Protein AF-A0A7C6ZPU9-F1 (afdb_monomer_lite)

Radius of gyration: 13.69 Å; chains: 1; bounding box: 44×22×30 Å

Sequence (86 aa):
MNTDRIGPKAIASGIPVYCSFDELADINTLVPNPRNPNRHPDRQIELLAKIIKAQGWRAPITVSNRSGFIVRGHGRLLAAQRLGVE

Structure (mmCIF, N/CA/C/O backbone):
data_AF-A0A7C6ZPU9-F1
#
_entry.id   AF-A0A7C6ZPU9-F1
#
loop_
_atom_site.group_PDB
_atom_site.id
_atom_site.type_symbol
_atom_site.label_atom_id
_atom_site.label_alt_id
_atom_site.label_comp_id
_atom_site.label_asym_id
_atom_site.label_entity_id
_atom_site.label_seq_id
_atom_site.pdbx_PDB_ins_code
_atom_site.Cartn_x
_atom_site.Cartn_y
_atom_site.Cartn_z
_atom_site.occupancy
_atom_site.B_iso_or_equiv
_atom_site.auth_seq_id
_atom_site.auth_comp_id
_atom_site.auth_asym_id
_atom_site.auth_atom_id
_atom_site.pdbx_PDB_model_num
ATOM 1 N N . MET A 1 1 ? -32.538 7.761 5.203 1.00 42.81 1 MET A N 1
ATOM 2 C CA . MET A 1 1 ? -31.111 7.865 4.835 1.00 42.81 1 MET A CA 1
ATOM 3 C C . MET A 1 1 ? -30.357 6.890 5.712 1.00 42.81 1 MET A C 1
ATOM 5 O O . MET A 1 1 ? -30.394 7.046 6.924 1.00 42.81 1 MET A O 1
ATOM 9 N N . ASN A 1 2 ? -29.808 5.829 5.122 1.00 47.97 2 ASN A N 1
ATOM 10 C CA . ASN A 1 2 ? -29.092 4.799 5.867 1.00 47.97 2 ASN A CA 1
ATOM 11 C C . ASN A 1 2 ? -27.778 5.410 6.361 1.00 47.97 2 ASN A C 1
ATOM 13 O O . ASN A 1 2 ? -26.987 5.901 5.556 1.00 47.97 2 ASN A O 1
ATOM 17 N N . THR A 1 3 ? -27.571 5.448 7.672 1.00 53.22 3 THR A N 1
ATOM 18 C CA . THR A 1 3 ? -26.297 5.843 8.271 1.00 53.22 3 THR A CA 1
ATOM 19 C C . THR A 1 3 ? -25.313 4.696 8.070 1.00 53.22 3 THR A C 1
ATOM 21 O O . THR A 1 3 ? -25.078 3.901 8.983 1.00 53.22 3 THR A O 1
ATOM 24 N N . ASP A 1 4 ? -24.781 4.557 6.855 1.00 59.94 4 ASP A N 1
ATOM 25 C CA . ASP A 1 4 ? -23.650 3.667 6.622 1.00 59.94 4 ASP A CA 1
ATOM 26 C C . ASP A 1 4 ? -22.510 4.126 7.535 1.00 59.94 4 ASP A C 1
ATOM 28 O O . ASP A 1 4 ? -22.096 5.287 7.535 1.00 59.94 4 ASP A O 1
ATOM 32 N N . ARG A 1 5 ? -22.091 3.212 8.412 1.00 59.81 5 ARG A N 1
ATOM 33 C CA . ARG A 1 5 ? -21.200 3.469 9.544 1.00 59.81 5 ARG A CA 1
ATOM 34 C C . ARG A 1 5 ? -19.935 4.185 9.067 1.00 59.81 5 ARG A C 1
ATOM 36 O O . ARG A 1 5 ? -19.202 3.659 8.232 1.00 59.81 5 ARG A O 1
ATOM 43 N N . ILE A 1 6 ? -19.653 5.353 9.645 1.00 74.88 6 ILE A N 1
ATOM 44 C CA . ILE A 1 6 ? -18.402 6.106 9.459 1.00 74.88 6 ILE A CA 1
ATOM 45 C C . ILE A 1 6 ? -17.291 5.366 10.224 1.00 74.88 6 ILE A C 1
ATOM 47 O O . ILE A 1 6 ? -16.856 5.782 11.292 1.00 74.88 6 ILE A O 1
ATOM 51 N N . GLY A 1 7 ? -16.893 4.198 9.727 1.00 86.62 7 GLY A N 1
ATOM 52 C CA . GLY A 1 7 ? -15.914 3.325 10.362 1.00 86.62 7 GLY A CA 1
ATOM 53 C C . GLY A 1 7 ? -15.121 2.521 9.333 1.00 86.62 7 GLY A C 1
ATOM 54 O O . GLY A 1 7 ? -15.459 2.525 8.145 1.00 86.62 7 GLY A O 1
ATOM 55 N N . PRO A 1 8 ? -14.036 1.856 9.758 1.00 96.00 8 PRO A N 1
ATOM 56 C CA . PRO A 1 8 ? -13.280 0.983 8.875 1.00 96.00 8 PRO A CA 1
ATOM 57 C C . PRO A 1 8 ? -14.168 -0.156 8.361 1.00 96.00 8 PRO A C 1
ATOM 59 O O . PRO A 1 8 ? -14.944 -0.747 9.108 1.00 96.00 8 PRO A O 1
ATOM 62 N N . LYS A 1 9 ? -14.035 -0.462 7.071 1.00 96.31 9 LYS A N 1
ATOM 63 C CA . LYS A 1 9 ? -14.705 -1.581 6.398 1.00 96.31 9 LYS A CA 1
ATOM 64 C C . LYS A 1 9 ? -14.126 -2.932 6.826 1.00 96.31 9 LYS A C 1
ATOM 66 O O . LYS A 1 9 ? -14.842 -3.922 6.795 1.00 96.31 9 LYS A O 1
ATOM 71 N N . ALA A 1 10 ? -12.853 -2.962 7.224 1.00 97.00 10 ALA A N 1
ATOM 72 C CA . ALA A 1 10 ? -12.181 -4.122 7.808 1.00 97.00 10 ALA A CA 1
ATOM 73 C C . ALA A 1 10 ? -10.926 -3.702 8.592 1.00 97.00 10 ALA A C 1
ATOM 75 O O . ALA A 1 10 ? -10.536 -2.533 8.560 1.00 97.00 10 ALA A O 1
ATOM 76 N N . ILE A 1 11 ? -10.277 -4.657 9.261 1.00 97.50 11 ILE A N 1
ATOM 77 C CA . ILE A 1 11 ? -8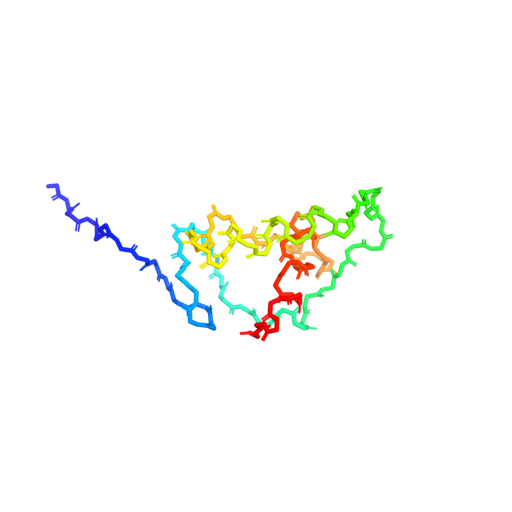.964 -4.496 9.897 1.00 97.50 11 ILE A CA 1
ATOM 78 C C . ILE A 1 11 ? -8.006 -5.516 9.266 1.00 97.50 11 ILE A C 1
ATOM 80 O O . ILE A 1 11 ? -8.274 -6.711 9.328 1.00 97.50 11 ILE A O 1
ATOM 84 N N . ALA A 1 12 ? -6.906 -5.051 8.674 1.00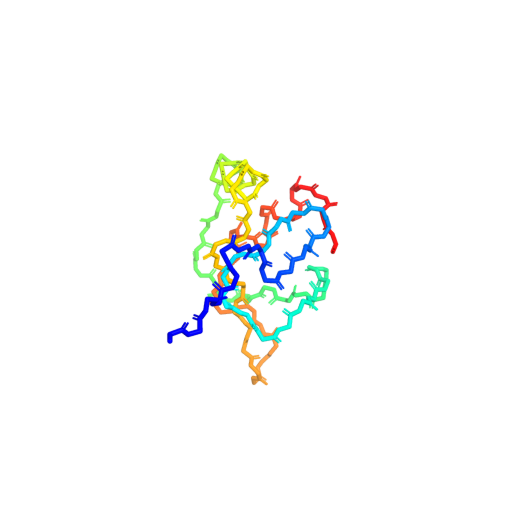 96.88 12 ALA A N 1
ATOM 85 C CA . ALA A 1 12 ? -5.853 -5.882 8.090 1.00 96.88 12 ALA A CA 1
ATOM 86 C C . ALA A 1 12 ? -4.594 -5.765 8.955 1.00 96.88 12 ALA A C 1
ATOM 88 O O . ALA A 1 12 ? -4.011 -4.683 9.043 1.00 96.88 12 ALA A O 1
ATOM 89 N N . SER A 1 13 ? -4.246 -6.844 9.662 1.00 96.69 13 SER A N 1
ATOM 90 C CA . SER A 1 13 ? -3.068 -6.915 10.548 1.00 96.69 13 SER A CA 1
ATOM 91 C C . SER A 1 13 ? -3.003 -5.735 11.546 1.00 96.69 13 SER A C 1
ATOM 93 O O . SER A 1 13 ? -1.976 -5.096 11.761 1.00 96.69 13 SER A O 1
ATOM 95 N N . GLY A 1 14 ? -4.160 -5.391 12.128 1.00 96.88 14 GLY A N 1
ATOM 96 C CA . GLY A 1 14 ? -4.318 -4.273 13.069 1.00 96.88 14 GLY A CA 1
ATOM 97 C C . GLY A 1 14 ? -4.446 -2.883 12.428 1.00 96.88 14 GLY A C 1
ATOM 98 O O . GLY A 1 14 ? -4.688 -1.909 13.138 1.00 96.88 14 GLY A O 1
ATOM 99 N N . ILE A 1 15 ? -4.335 -2.769 11.102 1.00 98.06 15 ILE A N 1
ATOM 100 C CA . ILE A 1 15 ? -4.452 -1.510 10.360 1.00 98.06 15 ILE A CA 1
ATOM 101 C C . ILE A 1 15 ? -5.867 -1.385 9.768 1.00 98.06 15 ILE A C 1
ATOM 103 O O . ILE A 1 15 ? -6.322 -2.284 9.057 1.00 98.06 15 ILE A O 1
ATOM 107 N N . PRO A 1 16 ? -6.586 -0.274 10.002 1.00 97.94 16 PRO A N 1
ATOM 108 C CA . PRO A 1 16 ? -7.936 -0.105 9.480 1.00 97.94 16 PRO A CA 1
ATOM 109 C C . PRO A 1 16 ? -7.963 0.016 7.952 1.00 97.94 16 PRO A C 1
ATOM 111 O O . PRO A 1 16 ? -7.121 0.679 7.348 1.00 97.94 16 PRO A O 1
ATOM 114 N N . VAL A 1 17 ? -8.975 -0.576 7.321 1.00 98.06 17 VAL A N 1
ATOM 115 C CA . VAL A 1 17 ? -9.227 -0.501 5.878 1.00 98.06 17 VAL A CA 1
ATOM 116 C C . VAL A 1 17 ? -10.449 0.366 5.629 1.00 98.06 17 VAL A C 1
ATOM 118 O O . VAL A 1 17 ? -11.550 0.030 6.053 1.00 98.06 17 VAL A O 1
ATOM 121 N N . TYR A 1 18 ? -10.273 1.485 4.930 1.00 97.44 18 TYR A N 1
ATOM 122 C CA . TYR A 1 18 ? -11.356 2.437 4.651 1.00 97.44 18 TYR A CA 1
ATOM 123 C C . TYR A 1 18 ? -11.791 2.452 3.183 1.00 97.44 18 TYR A C 1
ATOM 125 O O . TYR A 1 18 ? -12.880 2.932 2.870 1.00 97.44 18 TYR A O 1
ATOM 133 N N . CYS A 1 19 ? -10.959 1.954 2.268 1.00 96.75 19 CYS A N 1
ATOM 134 C CA . CYS A 1 19 ? -11.308 1.871 0.852 1.00 96.75 19 CYS A CA 1
ATOM 135 C C . CYS A 1 19 ? -12.241 0.698 0.546 1.00 96.75 19 CYS A C 1
ATOM 137 O O . CYS A 1 19 ? -12.300 -0.271 1.292 1.00 96.75 19 CYS A O 1
ATOM 139 N N . SER A 1 20 ? -12.950 0.775 -0.581 1.00 97.00 20 SER A N 1
ATOM 140 C CA . SER A 1 20 ? -13.582 -0.404 -1.180 1.00 97.00 20 SER A CA 1
ATOM 141 C C . SER A 1 20 ? -12.504 -1.369 -1.688 1.00 97.00 20 SER A C 1
ATOM 143 O O . SER A 1 20 ? -11.460 -0.929 -2.180 1.00 97.00 20 SER A O 1
ATOM 145 N N . PHE A 1 21 ? -12.749 -2.662 -1.509 1.00 97.12 21 PHE A N 1
ATOM 146 C CA . PHE A 1 21 ? -11.901 -3.775 -1.922 1.00 97.12 21 PHE A CA 1
ATOM 147 C C . PHE A 1 21 ? -12.789 -5.007 -2.150 1.00 97.12 21 PHE A C 1
ATOM 149 O O . PHE A 1 21 ? -13.912 -5.036 -1.641 1.00 97.12 21 PHE A O 1
ATOM 156 N N . ASP A 1 22 ? -12.278 -5.989 -2.892 1.00 97.38 22 ASP A N 1
ATOM 157 C CA . ASP A 1 22 ? -12.992 -7.239 -3.180 1.00 97.38 22 ASP A CA 1
ATOM 158 C C . ASP A 1 22 ? -12.723 -8.302 -2.101 1.00 97.38 22 ASP A C 1
ATOM 160 O O . ASP A 1 22 ? -13.656 -8.900 -1.573 1.00 97.38 22 ASP A O 1
ATOM 164 N N . GLU A 1 23 ? -11.457 -8.480 -1.705 1.00 96.56 23 GLU A N 1
ATOM 165 C CA . GLU A 1 23 ? -11.040 -9.409 -0.647 1.00 96.56 23 GLU A CA 1
ATOM 166 C C . GLU A 1 23 ? -9.849 -8.881 0.176 1.00 96.56 23 GLU A C 1
ATOM 168 O O . GLU A 1 23 ? -9.110 -7.994 -0.264 1.00 96.56 23 GLU A O 1
ATOM 173 N N . LEU A 1 24 ? -9.674 -9.425 1.385 1.00 97.12 24 LEU A N 1
ATOM 174 C CA . LEU A 1 24 ? -8.415 -9.334 2.129 1.00 97.12 24 LEU A CA 1
ATOM 175 C C . LEU A 1 24 ? -7.568 -10.559 1.784 1.00 97.12 24 LEU A C 1
ATOM 177 O O . LEU A 1 24 ? -8.069 -11.678 1.849 1.00 97.12 24 LEU A O 1
ATOM 181 N N . ALA A 1 25 ? -6.299 -10.344 1.450 1.00 95.94 25 ALA A N 1
ATOM 182 C CA . ALA A 1 25 ? -5.380 -11.396 1.034 1.00 95.94 25 ALA A CA 1
ATOM 183 C C . ALA A 1 25 ? -4.000 -11.193 1.664 1.00 95.94 25 ALA A C 1
ATOM 185 O O . ALA A 1 25 ? -3.584 -10.049 1.868 1.00 95.94 25 ALA A O 1
ATOM 186 N N . ASP A 1 26 ? -3.300 -12.305 1.905 1.00 97.00 26 ASP A N 1
ATOM 187 C CA . ASP A 1 26 ? -1.919 -12.305 2.388 1.00 97.00 26 ASP A CA 1
ATOM 188 C C . ASP A 1 26 ? -1.003 -11.661 1.344 1.00 97.00 26 ASP A C 1
ATOM 190 O O . ASP A 1 26 ? -0.969 -12.062 0.173 1.00 97.00 26 ASP A O 1
ATOM 194 N N . ILE A 1 27 ? -0.238 -10.656 1.767 1.00 96.88 27 ILE A N 1
ATOM 195 C CA . ILE A 1 27 ? 0.667 -9.911 0.890 1.00 96.88 27 ILE A CA 1
ATOM 196 C C . ILE A 1 27 ? 1.733 -10.790 0.221 1.00 96.88 27 ILE A C 1
ATOM 198 O O . ILE A 1 27 ? 2.215 -10.438 -0.858 1.00 96.88 27 ILE A O 1
ATOM 202 N N . ASN A 1 28 ? 2.084 -11.928 0.821 1.00 96.12 28 ASN A N 1
ATOM 203 C CA . ASN A 1 28 ? 3.073 -12.873 0.306 1.00 96.12 28 ASN A CA 1
ATOM 204 C C . ASN A 1 28 ? 2.540 -13.698 -0.870 1.00 96.12 28 ASN A C 1
ATOM 206 O O . ASN A 1 28 ? 3.320 -14.267 -1.632 1.00 96.12 28 ASN A O 1
ATOM 210 N N . THR A 1 29 ? 1.220 -13.731 -1.059 1.00 96.62 29 THR A N 1
ATOM 211 C CA . THR A 1 29 ? 0.584 -14.396 -2.207 1.00 96.62 29 THR A CA 1
ATOM 212 C C . THR A 1 29 ? 0.582 -13.522 -3.463 1.00 96.62 29 THR A C 1
ATOM 214 O O . THR A 1 29 ? 0.346 -14.011 -4.570 1.00 96.62 29 THR A O 1
ATOM 217 N N . LEU A 1 30 ? 0.857 -12.220 -3.323 1.00 97.50 30 LEU A N 1
ATOM 218 C CA . LEU A 1 30 ? 0.768 -11.266 -4.419 1.00 97.50 30 LEU A CA 1
ATOM 219 C C . LEU A 1 30 ? 2.019 -11.301 -5.297 1.00 97.50 30 LEU A C 1
ATOM 221 O O . LEU A 1 30 ? 3.138 -11.097 -4.832 1.00 97.50 30 LEU A O 1
ATOM 225 N N . VAL A 1 31 ? 1.818 -11.462 -6.607 1.00 97.75 31 VAL A N 1
ATOM 226 C CA . VAL A 1 31 ? 2.916 -11.540 -7.577 1.00 97.75 31 VAL A CA 1
ATOM 227 C C . VAL A 1 31 ? 3.101 -10.196 -8.295 1.00 97.75 31 VAL A C 1
ATOM 229 O O . VAL A 1 31 ? 2.220 -9.763 -9.051 1.00 97.75 31 VAL A O 1
ATOM 232 N N . PRO A 1 32 ? 4.237 -9.495 -8.115 1.00 97.44 32 PRO A N 1
ATOM 233 C CA . PRO A 1 32 ? 4.524 -8.272 -8.854 1.00 97.44 32 PRO A CA 1
ATOM 234 C C . PRO A 1 32 ? 4.589 -8.530 -10.360 1.00 97.44 32 PRO A C 1
ATOM 236 O O . PRO A 1 32 ? 5.252 -9.458 -10.813 1.00 97.44 32 PRO A O 1
ATOM 239 N N . ASN A 1 33 ? 3.956 -7.671 -11.162 1.00 97.94 33 ASN A N 1
ATOM 240 C CA . ASN A 1 33 ? 4.128 -7.739 -12.613 1.00 97.94 33 ASN A CA 1
ATOM 241 C C . ASN A 1 33 ? 5.609 -7.519 -13.004 1.00 97.94 33 ASN A C 1
ATOM 243 O O . ASN A 1 33 ? 6.132 -6.428 -12.745 1.00 97.94 33 ASN A O 1
ATOM 247 N N . PRO A 1 34 ? 6.265 -8.485 -13.681 1.00 96.56 34 PRO A N 1
ATOM 248 C CA . PRO A 1 34 ? 7.680 -8.389 -14.054 1.00 96.56 34 PRO A CA 1
ATOM 249 C C . PRO A 1 34 ? 7.971 -7.262 -15.054 1.00 96.56 34 PRO A C 1
ATOM 251 O O . PRO A 1 34 ? 9.112 -6.835 -15.197 1.00 96.56 34 PRO A O 1
ATOM 254 N N . ARG A 1 35 ? 6.943 -6.752 -15.744 1.00 95.50 35 ARG A N 1
ATOM 255 C CA . ARG A 1 35 ? 7.050 -5.643 -16.702 1.00 95.50 35 ARG A CA 1
ATOM 256 C C . ARG A 1 35 ? 6.701 -4.284 -16.099 1.00 95.50 35 ARG A C 1
ATOM 258 O O . ARG A 1 35 ? 6.483 -3.341 -16.851 1.00 95.50 35 ARG A O 1
ATOM 265 N N . ASN A 1 36 ? 6.605 -4.158 -14.774 1.00 94.81 36 ASN A N 1
ATOM 266 C CA . ASN A 1 36 ? 6.355 -2.863 -14.144 1.00 94.81 36 ASN A CA 1
ATOM 267 C C . ASN A 1 36 ? 7.544 -1.906 -14.398 1.00 94.81 36 ASN A C 1
ATOM 269 O O . ASN A 1 36 ? 8.642 -2.1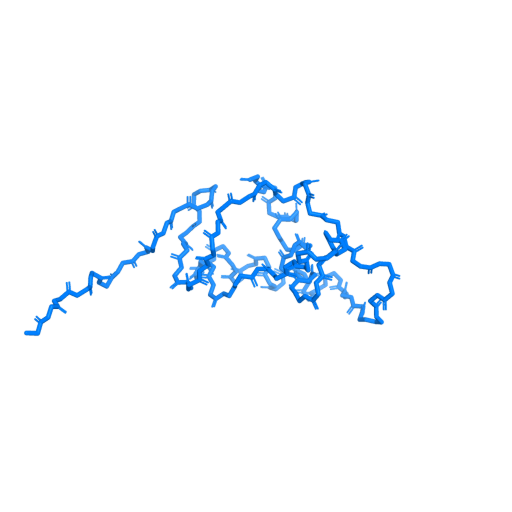59 -13.890 1.00 94.81 36 ASN A O 1
ATOM 273 N N . PRO A 1 37 ? 7.358 -0.798 -15.146 1.00 93.88 37 PRO A N 1
ATOM 274 C CA . PRO A 1 37 ? 8.442 0.147 -15.402 1.00 93.88 37 PRO A CA 1
ATOM 275 C C . PRO A 1 37 ? 8.734 1.031 -14.182 1.00 93.88 37 PRO A C 1
ATOM 277 O O . PRO A 1 37 ? 9.811 1.616 -14.091 1.00 93.88 37 PRO A O 1
ATOM 280 N N . ASN A 1 38 ? 7.793 1.130 -13.235 1.00 94.00 38 ASN A N 1
ATOM 281 C CA . ASN A 1 38 ? 7.942 1.991 -12.072 1.00 94.00 38 ASN A CA 1
ATOM 282 C C . ASN A 1 38 ? 9.043 1.474 -11.141 1.00 94.00 38 ASN A C 1
ATOM 284 O O . ASN A 1 38 ? 9.209 0.271 -10.925 1.00 94.00 38 ASN A O 1
ATOM 288 N N . ARG A 1 39 ? 9.781 2.414 -10.556 1.00 93.25 39 ARG A N 1
ATOM 289 C CA . ARG A 1 39 ? 10.762 2.171 -9.498 1.00 93.25 39 ARG A CA 1
ATOM 290 C C . ARG A 1 39 ? 10.265 2.840 -8.225 1.00 93.25 39 ARG A C 1
ATOM 292 O O . ARG A 1 39 ? 9.634 3.893 -8.287 1.00 93.25 39 ARG A O 1
ATOM 299 N N . HIS A 1 40 ? 10.557 2.229 -7.085 1.00 94.19 40 HIS A N 1
ATOM 300 C CA . HIS A 1 40 ? 10.144 2.735 -5.784 1.00 94.19 40 HIS A CA 1
ATOM 301 C C . HIS A 1 40 ? 11.370 2.884 -4.881 1.00 94.19 40 HIS A C 1
ATOM 303 O O . H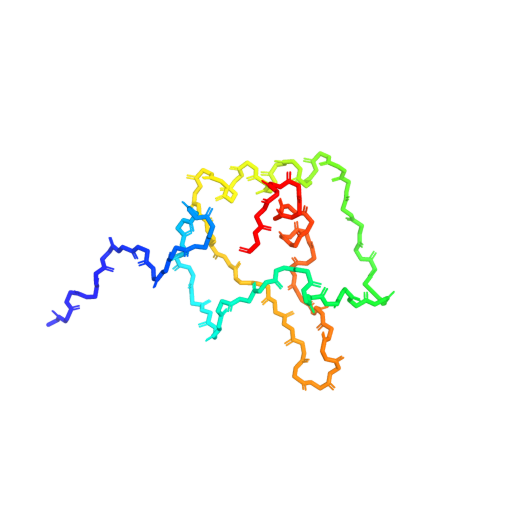IS A 1 40 ? 11.819 1.888 -4.320 1.00 94.19 40 HIS A O 1
ATOM 309 N N . PRO A 1 41 ? 11.940 4.097 -4.761 1.00 97.31 41 PRO A N 1
ATOM 310 C CA . PRO A 1 41 ? 13.048 4.352 -3.846 1.00 97.31 41 PRO A CA 1
ATOM 311 C C . PRO A 1 41 ? 12.647 4.082 -2.392 1.00 97.31 41 PRO A C 1
ATOM 313 O O . PRO A 1 41 ? 11.499 4.328 -2.016 1.00 97.31 41 PRO A O 1
ATOM 316 N N . ASP A 1 42 ? 13.596 3.680 -1.547 1.00 98.00 42 ASP A N 1
ATOM 317 C CA . ASP A 1 42 ? 13.327 3.338 -0.142 1.00 98.00 42 ASP A CA 1
ATOM 318 C C . ASP A 1 42 ? 12.597 4.439 0.627 1.00 98.00 42 ASP A C 1
ATOM 320 O O . ASP A 1 42 ? 11.608 4.174 1.309 1.00 98.00 42 ASP A O 1
ATOM 324 N N . ARG A 1 43 ? 12.996 5.701 0.432 1.00 98.06 43 ARG A N 1
ATOM 325 C CA . ARG A 1 43 ? 12.331 6.858 1.050 1.00 98.06 43 ARG A CA 1
ATOM 326 C C . ARG A 1 43 ? 10.839 6.933 0.703 1.00 98.06 43 ARG A C 1
ATOM 328 O O . ARG A 1 43 ? 10.028 7.320 1.543 1.00 98.06 43 ARG A O 1
ATOM 335 N N . GLN A 1 44 ? 10.467 6.586 -0.532 1.00 97.94 44 GLN A N 1
ATOM 336 C CA . GLN A 1 44 ? 9.063 6.554 -0.948 1.00 97.94 44 GLN A CA 1
ATOM 337 C C . GLN A 1 44 ? 8.318 5.435 -0.215 1.00 97.94 44 GLN A C 1
ATOM 339 O O . GLN A 1 44 ? 7.206 5.657 0.262 1.00 97.94 44 GLN A O 1
ATOM 344 N N . ILE A 1 45 ? 8.929 4.256 -0.103 1.00 98.50 45 ILE A N 1
ATOM 345 C CA . ILE A 1 45 ? 8.340 3.107 0.591 1.00 98.50 45 ILE A CA 1
ATOM 346 C C . ILE A 1 45 ? 8.142 3.395 2.077 1.00 98.50 45 ILE A C 1
ATOM 348 O O . ILE A 1 45 ? 7.067 3.133 2.609 1.00 98.50 45 ILE A O 1
ATOM 352 N N . GLU A 1 46 ? 9.117 4.016 2.732 1.00 98.44 46 GLU A N 1
ATOM 353 C CA . GLU A 1 46 ? 9.003 4.426 4.134 1.00 98.44 46 GLU A CA 1
ATOM 354 C C . GLU A 1 46 ? 7.879 5.434 4.359 1.00 98.44 46 GLU A C 1
ATOM 356 O O . GLU A 1 46 ? 7.125 5.321 5.327 1.00 98.44 46 GLU A O 1
ATOM 361 N N . LEU A 1 47 ? 7.740 6.417 3.465 1.00 98.44 47 LEU A N 1
ATOM 362 C CA . LEU A 1 47 ? 6.653 7.386 3.545 1.00 98.44 47 LEU A CA 1
ATOM 363 C C . LEU A 1 47 ? 5.291 6.702 3.378 1.00 98.44 47 LEU A C 1
ATOM 365 O O . LEU A 1 47 ? 4.377 6.961 4.160 1.00 98.44 47 LEU A O 1
ATOM 369 N N . LEU A 1 48 ? 5.162 5.799 2.403 1.00 98.44 48 LEU A N 1
ATOM 370 C CA . LEU A 1 48 ? 3.937 5.029 2.189 1.00 98.44 48 LEU A CA 1
ATOM 371 C C . LEU A 1 48 ? 3.604 4.140 3.394 1.00 98.44 48 LEU A C 1
ATOM 373 O O . LEU A 1 48 ? 2.453 4.120 3.822 1.00 98.44 48 LEU A O 1
ATOM 377 N N . ALA A 1 49 ? 4.597 3.469 3.981 1.00 98.62 49 ALA A N 1
ATOM 378 C CA . ALA A 1 49 ? 4.429 2.646 5.177 1.00 98.62 49 ALA A CA 1
ATOM 379 C C . ALA A 1 49 ? 3.927 3.478 6.366 1.00 98.62 49 ALA A C 1
ATOM 381 O O . ALA A 1 49 ? 2.962 3.096 7.030 1.00 98.62 49 ALA A O 1
ATOM 382 N N . LYS A 1 50 ? 4.515 4.661 6.597 1.00 98.56 50 LYS A N 1
ATOM 383 C CA . LYS A 1 50 ? 4.058 5.599 7.638 1.00 98.56 50 LYS A CA 1
ATOM 384 C C . LYS A 1 50 ? 2.613 6.042 7.412 1.00 98.56 50 LYS A C 1
ATOM 386 O O . LYS A 1 50 ? 1.830 6.040 8.358 1.00 98.56 50 LYS A O 1
ATOM 391 N N . ILE A 1 51 ? 2.251 6.386 6.174 1.00 98.44 51 ILE A N 1
ATOM 392 C CA . ILE A 1 51 ? 0.886 6.802 5.823 1.00 98.44 51 ILE A CA 1
ATOM 393 C C . ILE A 1 51 ? -0.106 5.661 6.059 1.00 98.44 51 ILE A C 1
ATOM 395 O O . ILE A 1 51 ? -1.116 5.881 6.721 1.00 98.44 51 ILE A O 1
ATOM 399 N N . ILE A 1 52 ? 0.185 4.448 5.577 1.00 98.44 52 ILE A N 1
ATOM 400 C CA . ILE A 1 52 ? -0.692 3.280 5.760 1.00 98.44 52 ILE A CA 1
ATOM 401 C C . ILE A 1 52 ? -0.876 2.981 7.251 1.00 98.44 52 ILE A C 1
ATOM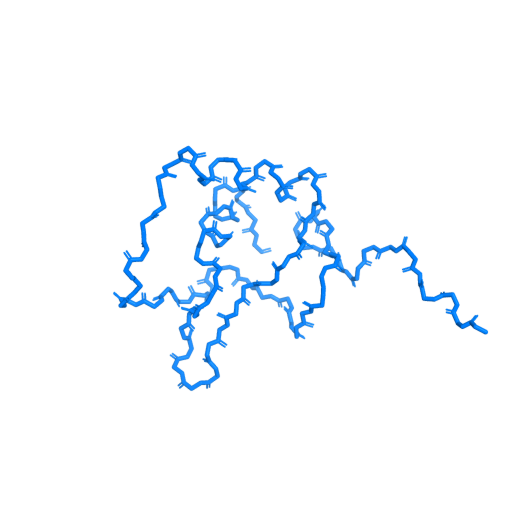 403 O O . ILE A 1 52 ? -2.006 2.810 7.701 1.00 98.44 52 ILE A O 1
ATOM 407 N N . LYS A 1 53 ? 0.205 2.990 8.038 1.00 98.19 53 LYS A N 1
ATOM 408 C CA . LYS A 1 53 ? 0.136 2.750 9.485 1.00 98.19 53 LYS A CA 1
ATOM 409 C C . LYS A 1 53 ? -0.688 3.813 10.221 1.00 98.19 53 LYS A C 1
ATOM 411 O O . LYS A 1 53 ? -1.442 3.472 11.123 1.00 98.19 53 LYS A O 1
ATOM 416 N N . ALA A 1 54 ? -0.546 5.088 9.855 1.00 98.00 54 ALA A N 1
ATOM 417 C CA . ALA A 1 54 ? -1.203 6.195 10.553 1.00 98.00 54 ALA A CA 1
ATOM 418 C C . ALA A 1 54 ? -2.659 6.428 10.116 1.00 98.00 54 ALA A C 1
ATOM 420 O O . ALA A 1 54 ? -3.491 6.817 10.929 1.00 98.00 54 ALA A O 1
ATOM 421 N N . GLN A 1 55 ? -2.967 6.232 8.832 1.00 97.81 55 GLN A N 1
ATOM 422 C CA . GLN A 1 55 ? -4.258 6.603 8.234 1.00 97.81 55 GLN A CA 1
ATOM 423 C C . GLN A 1 55 ? -5.087 5.401 7.773 1.00 97.81 55 GLN A C 1
ATOM 425 O O . GLN A 1 55 ? -6.230 5.563 7.335 1.00 97.81 55 GLN A O 1
ATOM 430 N N . GLY A 1 56 ? -4.525 4.199 7.857 1.00 98.06 56 GLY A N 1
ATOM 431 C CA . GLY A 1 56 ? -5.131 2.994 7.322 1.00 98.06 56 GLY A CA 1
ATOM 432 C C . GLY A 1 56 ? -4.996 2.857 5.806 1.00 98.06 56 GLY A C 1
ATOM 433 O O . GLY A 1 56 ? -4.433 3.698 5.098 1.00 98.06 56 GLY A O 1
ATOM 434 N N . TRP A 1 57 ? -5.574 1.783 5.279 1.00 98.19 57 TRP A N 1
ATOM 435 C CA . TRP A 1 57 ? -5.645 1.530 3.847 1.00 98.19 57 TRP A CA 1
ATOM 436 C C . TRP A 1 57 ? -6.696 2.430 3.193 1.00 98.19 57 TRP A C 1
ATOM 438 O O . TRP A 1 57 ? -7.899 2.321 3.448 1.00 98.19 57 TRP A O 1
ATOM 448 N N . ARG A 1 58 ? -6.229 3.332 2.321 1.00 97.50 58 ARG A N 1
ATOM 449 C CA . ARG A 1 58 ? -7.067 4.276 1.555 1.00 97.50 58 ARG A CA 1
ATOM 450 C C . ARG A 1 58 ? -7.216 3.903 0.078 1.00 97.50 58 ARG A C 1
ATOM 452 O O . ARG A 1 58 ? -7.980 4.546 -0.635 1.00 97.50 58 ARG A O 1
ATOM 459 N N . ALA A 1 59 ? -6.514 2.870 -0.384 1.00 97.94 59 ALA A N 1
ATOM 460 C CA . ALA A 1 59 ? -6.683 2.293 -1.715 1.00 97.94 59 ALA A CA 1
ATOM 461 C C . ALA A 1 59 ? -6.187 0.833 -1.748 1.00 97.94 59 ALA A C 1
ATOM 463 O O . ALA A 1 59 ? -5.118 0.567 -1.188 1.00 97.94 59 ALA A O 1
ATOM 464 N N . PRO A 1 60 ? -6.885 -0.075 -2.456 1.00 98.06 60 PRO A N 1
ATOM 465 C CA . PRO A 1 60 ? -6.485 -1.477 -2.560 1.00 98.06 60 PRO A CA 1
ATOM 466 C C . PRO A 1 60 ? -5.315 -1.669 -3.535 1.00 98.06 60 PRO A C 1
ATOM 468 O O . PRO A 1 60 ? -5.051 -0.816 -4.397 1.00 98.06 60 PRO A O 1
ATOM 471 N N . ILE A 1 61 ? -4.622 -2.802 -3.413 1.00 98.38 61 ILE A N 1
ATOM 472 C CA . ILE A 1 61 ? -3.749 -3.345 -4.464 1.00 98.38 61 ILE A CA 1
ATOM 473 C C . ILE A 1 61 ? -4.650 -4.033 -5.493 1.00 98.38 61 ILE A C 1
ATOM 475 O O . ILE A 1 61 ? -5.579 -4.739 -5.125 1.00 98.38 61 ILE A O 1
ATOM 479 N N . THR A 1 62 ? -4.410 -3.791 -6.779 1.00 98.38 62 THR A N 1
ATOM 480 C CA . THR A 1 62 ? -5.222 -4.363 -7.859 1.00 98.38 62 THR A CA 1
ATOM 481 C C . THR A 1 62 ? -4.429 -5.454 -8.557 1.00 98.38 62 THR A C 1
ATOM 483 O O . THR A 1 62 ? -3.322 -5.199 -9.045 1.00 98.38 62 THR A O 1
ATOM 486 N N . VAL A 1 63 ? -5.023 -6.639 -8.640 1.00 98.44 63 VAL A N 1
ATOM 487 C CA . VAL A 1 63 ? -4.470 -7.821 -9.301 1.00 98.44 63 VAL A CA 1
ATOM 488 C C . VAL A 1 63 ? -5.277 -8.109 -10.565 1.00 98.44 63 VAL A C 1
ATOM 490 O O . VAL A 1 63 ? -6.485 -7.899 -10.612 1.00 98.44 63 VAL A O 1
ATOM 493 N N . SER A 1 64 ? -4.606 -8.542 -11.631 1.00 98.00 64 SER A N 1
ATOM 494 C CA . SER A 1 64 ? -5.290 -9.009 -12.834 1.00 98.00 64 SER A CA 1
ATOM 495 C C . SER A 1 64 ? -5.868 -10.405 -12.613 1.00 98.00 64 SER A C 1
ATOM 497 O O . SER A 1 64 ? -5.105 -11.348 -12.425 1.00 98.00 64 SER A O 1
ATOM 499 N N . ASN A 1 65 ? -7.179 -10.570 -12.791 1.00 97.06 65 ASN A N 1
ATOM 500 C CA . ASN A 1 65 ? -7.824 -11.893 -12.783 1.00 97.06 65 ASN A CA 1
ATOM 501 C C . ASN A 1 65 ? -7.351 -12.816 -13.921 1.00 97.06 65 ASN A C 1
ATOM 503 O O . ASN A 1 65 ? -7.606 -14.013 -13.889 1.00 97.06 65 ASN A O 1
ATOM 507 N N . ARG A 1 66 ? -6.674 -12.277 -14.947 1.00 97.88 66 ARG A N 1
ATOM 508 C CA . ARG A 1 66 ? -6.141 -13.072 -16.062 1.00 97.88 66 ARG A CA 1
ATOM 509 C C . ARG A 1 66 ? -4.741 -13.607 -15.781 1.00 97.88 66 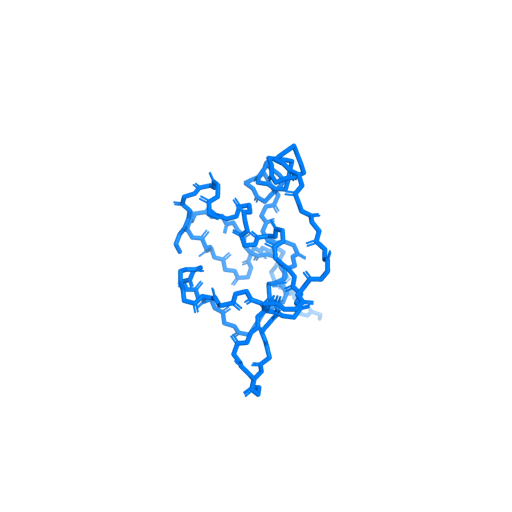ARG A C 1
ATOM 511 O O . ARG A 1 66 ? -4.466 -14.755 -16.100 1.00 97.88 66 ARG A O 1
ATOM 518 N N . SER A 1 67 ? -3.838 -12.762 -15.280 1.00 98.00 67 SER A N 1
ATOM 519 C CA . SER A 1 67 ? -2.425 -13.133 -15.103 1.00 98.00 67 SER A CA 1
ATOM 520 C C . SER A 1 67 ? -2.021 -13.393 -13.654 1.00 98.00 67 SER A C 1
ATOM 522 O O . SER A 1 67 ? -0.905 -13.841 -13.429 1.00 98.00 67 SER A O 1
ATOM 524 N N . GLY A 1 68 ? -2.857 -13.032 -12.677 1.00 97.88 68 GLY A N 1
ATOM 525 C CA . GLY A 1 68 ? -2.508 -13.064 -11.253 1.00 97.88 68 GLY A CA 1
ATOM 526 C C . GLY A 1 68 ? -1.479 -12.007 -10.835 1.00 97.88 68 GLY A C 1
ATOM 527 O O . GLY A 1 68 ? -1.011 -12.010 -9.703 1.00 97.88 68 GLY A O 1
ATOM 528 N N . PHE A 1 69 ? -1.106 -11.085 -11.730 1.00 98.62 69 PHE A N 1
ATOM 529 C CA . PHE A 1 69 ? -0.085 -10.080 -11.436 1.00 98.62 69 PHE A CA 1
ATOM 530 C C . PHE A 1 69 ? -0.689 -8.784 -10.922 1.00 98.62 69 PHE A C 1
ATOM 532 O O . PHE A 1 69 ? -1.744 -8.341 -11.383 1.00 98.62 69 PHE A O 1
ATOM 539 N N . ILE A 1 70 ? 0.048 -8.112 -10.042 1.00 98.44 70 ILE A N 1
ATOM 540 C CA . ILE A 1 70 ? -0.278 -6.758 -9.601 1.00 98.44 70 ILE A CA 1
ATOM 541 C C . ILE A 1 70 ? -0.203 -5.807 -10.795 1.00 98.44 70 ILE A C 1
ATOM 543 O O . ILE A 1 70 ? 0.851 -5.642 -11.413 1.00 98.44 70 ILE A O 1
ATOM 547 N N . VAL A 1 71 ? -1.310 -5.128 -11.081 1.00 98.06 71 VAL A N 1
ATOM 548 C CA . VAL A 1 71 ? -1.394 -4.085 -12.115 1.00 98.06 71 VAL A CA 1
ATOM 549 C C . VAL A 1 71 ? -1.350 -2.678 -11.522 1.00 98.06 71 VAL A C 1
ATOM 551 O O . VAL A 1 71 ? -0.943 -1.739 -12.201 1.00 98.06 71 VAL A O 1
ATOM 554 N N . ARG A 1 72 ? -1.715 -2.520 -10.242 1.00 97.44 72 ARG A N 1
ATOM 555 C CA . ARG A 1 72 ? -1.626 -1.254 -9.504 1.00 97.44 72 ARG A CA 1
ATOM 556 C C . ARG A 1 72 ? -1.345 -1.513 -8.032 1.00 97.44 72 ARG A C 1
ATOM 558 O O . ARG A 1 72 ? -2.013 -2.323 -7.403 1.00 97.44 72 ARG A O 1
ATOM 565 N N . GLY A 1 73 ? -0.445 -0.720 -7.455 1.00 97.69 73 GLY A N 1
ATOM 566 C CA . GLY A 1 73 ? -0.213 -0.713 -6.011 1.00 97.69 73 GLY A CA 1
ATOM 567 C C . GLY A 1 73 ? 1.076 -1.386 -5.553 1.00 97.69 73 GLY A C 1
ATOM 568 O O . GLY A 1 73 ? 1.195 -1.635 -4.361 1.00 97.69 73 GLY A O 1
ATOM 569 N N . HIS A 1 74 ? 2.056 -1.614 -6.434 1.00 98.38 74 HIS A N 1
ATOM 570 C CA . HIS A 1 74 ? 3.369 -2.172 -6.067 1.00 98.38 74 HIS A CA 1
ATOM 571 C C . HIS A 1 74 ? 4.028 -1.446 -4.890 1.00 98.38 74 HIS A C 1
ATOM 573 O O . HIS A 1 74 ? 4.480 -2.091 -3.955 1.00 98.38 74 HIS A O 1
ATOM 579 N N . GLY A 1 75 ? 4.006 -0.110 -4.870 1.00 98.06 75 GLY A N 1
ATOM 580 C CA . GLY A 1 75 ? 4.514 0.657 -3.728 1.00 98.06 75 GLY A CA 1
ATOM 581 C C . GLY A 1 75 ? 3.769 0.390 -2.412 1.00 98.06 75 GLY A C 1
ATOM 582 O O . GLY A 1 75 ? 4.382 0.453 -1.354 1.00 98.06 75 GLY A O 1
ATOM 583 N N . ARG A 1 76 ? 2.469 0.053 -2.452 1.00 98.19 76 ARG A N 1
ATOM 584 C CA . ARG A 1 76 ? 1.714 -0.336 -1.246 1.00 98.19 76 ARG A CA 1
ATOM 585 C C . ARG A 1 76 ? 2.060 -1.748 -0.793 1.00 98.19 76 ARG A C 1
ATOM 587 O O . ARG A 1 76 ? 2.163 -1.948 0.407 1.00 98.19 76 ARG A O 1
ATOM 594 N N . LEU A 1 77 ? 2.294 -2.678 -1.725 1.00 98.25 77 LEU A N 1
ATOM 595 C CA . LEU A 1 77 ? 2.836 -3.997 -1.385 1.00 98.25 77 LEU A CA 1
ATOM 596 C C . LEU A 1 77 ? 4.192 -3.849 -0.685 1.00 98.25 77 LEU A C 1
ATOM 598 O O . LEU A 1 77 ? 4.364 -4.343 0.420 1.00 98.25 77 LEU A O 1
ATOM 602 N N . LEU A 1 78 ? 5.122 -3.101 -1.281 1.00 98.12 78 LEU A N 1
ATOM 603 C CA . LEU A 1 78 ? 6.446 -2.864 -0.696 1.00 98.12 78 LEU A CA 1
ATOM 604 C C . LEU A 1 78 ? 6.356 -2.181 0.680 1.00 98.12 78 LEU A C 1
ATOM 606 O O . LEU A 1 78 ? 7.109 -2.508 1.593 1.00 98.12 78 LEU A O 1
ATOM 610 N N . ALA A 1 79 ? 5.418 -1.246 0.852 1.00 98.50 79 ALA A N 1
ATOM 611 C CA . ALA A 1 79 ? 5.163 -0.607 2.139 1.00 98.50 79 ALA A CA 1
ATOM 612 C C . ALA A 1 79 ? 4.586 -1.582 3.177 1.00 98.50 79 ALA A C 1
ATOM 614 O O . ALA A 1 79 ? 4.994 -1.537 4.332 1.00 98.50 79 ALA A O 1
ATOM 615 N N . ALA A 1 80 ? 3.679 -2.473 2.775 1.00 98.00 80 ALA A N 1
ATOM 616 C CA . ALA A 1 80 ? 3.136 -3.518 3.636 1.00 98.00 80 ALA A CA 1
ATOM 617 C C . ALA A 1 80 ? 4.229 -4.508 4.071 1.00 98.00 80 ALA A C 1
ATOM 619 O O . ALA A 1 80 ? 4.394 -4.753 5.262 1.00 98.00 80 ALA A O 1
ATOM 620 N N . GLN A 1 81 ? 5.071 -4.955 3.136 1.00 97.69 81 GLN A N 1
ATOM 621 C CA . GLN A 1 81 ? 6.248 -5.779 3.437 1.00 97.69 81 GLN A CA 1
ATOM 622 C C . GLN A 1 81 ? 7.191 -5.076 4.421 1.00 97.69 81 GLN A C 1
ATOM 624 O O . GLN A 1 81 ? 7.649 -5.678 5.386 1.00 97.69 81 GLN A O 1
ATOM 629 N N . ARG A 1 82 ? 7.434 -3.770 4.235 1.00 98.12 82 ARG A N 1
ATOM 630 C CA . ARG A 1 82 ? 8.242 -2.965 5.166 1.00 98.12 82 ARG A CA 1
ATOM 631 C C . ARG A 1 82 ? 7.626 -2.875 6.566 1.00 98.12 82 ARG A C 1
ATOM 633 O O . ARG A 1 82 ? 8.369 -2.724 7.532 1.00 98.12 82 ARG A O 1
ATOM 640 N N . LEU A 1 83 ? 6.299 -2.920 6.677 1.00 97.56 83 LEU A N 1
ATOM 641 C CA . LEU A 1 83 ? 5.586 -2.919 7.956 1.00 97.56 83 LEU A CA 1
ATOM 642 C C . LEU A 1 83 ? 5.550 -4.299 8.628 1.00 97.56 83 LEU A C 1
ATOM 644 O O . LEU A 1 83 ? 5.219 -4.351 9.810 1.00 97.56 83 LEU A O 1
ATOM 648 N N . GLY A 1 84 ? 5.883 -5.378 7.910 1.00 96.75 84 GLY A N 1
ATOM 649 C CA . GLY A 1 84 ? 5.795 -6.748 8.422 1.00 96.75 84 GLY A CA 1
ATOM 650 C C . GLY A 1 84 ? 4.356 -7.191 8.688 1.00 96.75 84 GLY A C 1
ATOM 651 O O . GLY A 1 84 ? 4.103 -7.864 9.680 1.00 96.75 84 GLY A O 1
ATOM 652 N N . VAL A 1 85 ? 3.413 -6.737 7.859 1.00 94.19 85 VAL A N 1
ATOM 653 C CA . VAL A 1 85 ? 2.013 -7.179 7.924 1.00 94.19 85 VAL A CA 1
ATOM 654 C C . VAL A 1 85 ? 1.795 -8.394 7.028 1.00 94.19 85 VAL A C 1
ATOM 656 O O . VAL A 1 85 ? 2.513 -8.556 6.046 1.00 94.19 85 VAL A O 1
ATOM 659 N N . GLU A 1 86 ? 0.791 -9.201 7.356 1.00 86.75 86 GLU A N 1
ATOM 660 C CA . GLU A 1 86 ? 0.343 -10.379 6.600 1.00 86.75 86 GLU A CA 1
ATOM 661 C C . GLU A 1 86 ? -1.151 -10.256 6.314 1.00 86.75 86 GLU A C 1
ATOM 663 O O . GLU A 1 86 ? -1.902 -9.874 7.252 1.00 86.75 86 GLU A O 1
#

pLDDT: mean 94.27, std 10.89, range [42.81, 98.62]

Secondary structure (DSSP, 8-state):
-----SS-SEEETTEEE-S--S----GGG-EE-TT------HHHHHHHHHHHHHH-B-S--EE-TTT-EEEE-HHHHHHHHHHT--

Foldseek 3Di:
DDCPDPAAPDAFQNFGHNDDDDDDDDLVQAAADPPPPDDADPVNLCVLLVCCRPPNHPDDFDADPVPSHTPDDPSVSSNCVVVVTD